Protein AF-A0A7V4LE32-F1 (afdb_monomer_lite)

Secondary structure (DSSP, 8-state):
-------------------------------------------S---GGG--EEEESSHHHHHHHHHHHTT-S---EEEE-GGG--

pLDDT: mean 73.72, std 23.07, range [36.53, 98.06]

Radius of gyration: 29.07 Å; chains: 1; bounding box: 55×34×82 Å

Structure (mmCIF, N/CA/C/O backbone):
data_AF-A0A7V4LE32-F1
#
_entry.id   AF-A0A7V4LE32-F1
#
loop_
_atom_site.group_PDB
_atom_site.id
_atom_site.type_symbol
_atom_site.label_atom_id
_atom_site.label_alt_id
_atom_site.label_comp_id
_atom_site.label_asym_id
_atom_site.label_entity_id
_atom_site.label_seq_id
_atom_site.pdbx_PDB_ins_code
_atom_site.Cartn_x
_atom_site.Cartn_y
_atom_site.Cartn_z
_atom_site.occupancy
_atom_site.B_iso_or_equiv
_atom_site.auth_seq_id
_atom_site.auth_comp_id
_atom_site.auth_asym_id
_atom_site.auth_atom_id
_atom_site.pdbx_PDB_model_num
ATOM 1 N N . MET A 1 1 ? 40.626 -6.379 72.226 1.00 46.81 1 MET A N 1
ATO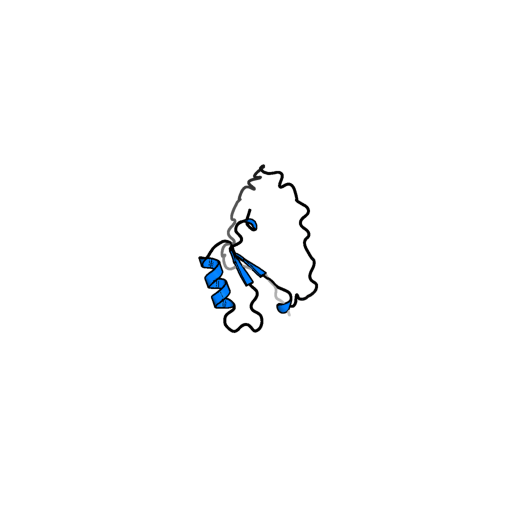M 2 C CA . MET A 1 1 ? 41.376 -5.418 71.385 1.00 46.81 1 MET A CA 1
ATOM 3 C C . MET A 1 1 ? 42.834 -5.839 71.372 1.00 46.81 1 MET A C 1
ATOM 5 O O . MET A 1 1 ? 43.290 -6.199 72.451 1.00 46.81 1 MET A O 1
ATOM 9 N N . PRO A 1 2 ? 43.591 -5.708 70.270 1.00 54.94 2 PRO A N 1
ATOM 10 C CA . PRO A 1 2 ? 43.243 -5.609 68.840 1.00 54.94 2 PRO A CA 1
ATOM 11 C C . PRO A 1 2 ? 43.989 -6.724 68.042 1.00 54.94 2 PRO A C 1
ATOM 13 O O . PRO A 1 2 ? 44.744 -7.489 68.620 1.00 54.94 2 PRO A O 1
ATOM 16 N N . GLY A 1 3 ? 43.853 -6.950 66.741 1.00 37.44 3 GLY A N 1
ATOM 17 C CA . GLY A 1 3 ? 43.133 -6.285 65.670 1.00 37.44 3 GLY A CA 1
ATOM 18 C C . GLY A 1 3 ? 43.313 -7.102 64.380 1.00 37.44 3 GLY A C 1
ATOM 19 O O . GLY A 1 3 ? 44.270 -7.854 64.223 1.00 37.44 3 GLY A O 1
ATOM 20 N N . THR A 1 4 ? 42.371 -6.961 63.459 1.00 62.72 4 THR A N 1
ATOM 21 C CA . THR A 1 4 ? 42.583 -7.155 62.012 1.00 62.72 4 THR A CA 1
ATOM 22 C C . THR A 1 4 ? 43.396 -5.948 61.486 1.00 62.72 4 THR A C 1
ATOM 24 O O . THR A 1 4 ? 43.275 -4.895 62.124 1.00 62.72 4 THR A O 1
ATOM 27 N N . PRO A 1 5 ? 44.137 -5.988 60.347 1.00 51.81 5 PRO A N 1
ATOM 28 C CA . PRO A 1 5 ? 43.514 -6.269 59.046 1.00 51.81 5 PRO A CA 1
ATOM 29 C C . PRO A 1 5 ? 44.380 -6.845 57.896 1.00 51.81 5 PRO A C 1
ATOM 31 O O . PRO A 1 5 ? 45.595 -6.735 57.860 1.00 51.81 5 PRO A O 1
ATOM 34 N N . SER A 1 6 ? 43.647 -7.367 56.902 1.00 46.22 6 SER A N 1
ATOM 35 C CA . SER A 1 6 ? 43.812 -7.160 55.451 1.00 46.22 6 SER A CA 1
ATOM 36 C C . SER A 1 6 ? 45.138 -7.519 54.763 1.00 46.22 6 SER A C 1
ATOM 38 O O . SER A 1 6 ? 46.125 -6.806 54.891 1.00 46.22 6 SER A O 1
ATOM 40 N N . SER A 1 7 ? 45.094 -8.505 53.857 1.00 39.50 7 SER A N 1
ATOM 41 C CA . SER A 1 7 ? 45.379 -8.275 52.428 1.00 39.50 7 SER A CA 1
ATOM 42 C C . SER A 1 7 ? 45.152 -9.544 51.591 1.00 39.50 7 SER A C 1
ATOM 44 O O . SER A 1 7 ? 45.537 -10.643 51.972 1.00 39.50 7 SER A O 1
ATOM 46 N N . ALA A 1 8 ? 44.494 -9.331 50.454 1.00 45.69 8 ALA A N 1
ATOM 47 C CA . ALA A 1 8 ? 44.441 -10.091 49.207 1.00 45.69 8 ALA A CA 1
ATOM 48 C C . ALA A 1 8 ? 45.264 -11.391 49.055 1.00 45.69 8 ALA A C 1
ATOM 50 O O . ALA A 1 8 ? 46.466 -11.397 49.287 1.00 45.69 8 ALA A O 1
ATOM 51 N N . THR A 1 9 ? 44.655 -12.412 48.425 1.00 44.47 9 THR A N 1
ATOM 52 C CA . THR A 1 9 ? 45.193 -13.102 47.224 1.00 44.47 9 THR A CA 1
ATOM 53 C C . THR A 1 9 ? 44.118 -13.994 46.564 1.00 44.47 9 THR A C 1
ATOM 55 O O . THR A 1 9 ? 43.780 -15.050 47.073 1.00 44.47 9 THR A O 1
ATOM 58 N N . ARG A 1 10 ? 43.597 -13.496 45.426 1.00 42.91 10 ARG A N 1
ATOM 59 C CA . ARG A 1 10 ? 43.156 -14.135 44.154 1.00 42.91 10 ARG A CA 1
ATOM 60 C C . ARG A 1 10 ? 42.405 -15.484 44.184 1.00 42.91 10 ARG A C 1
ATOM 62 O O . ARG A 1 10 ? 42.907 -16.469 44.710 1.00 42.91 10 ARG A O 1
ATOM 69 N N . PRO A 1 11 ? 41.373 -15.598 43.324 1.00 43.12 11 PRO A N 1
ATOM 70 C CA . PRO A 1 11 ? 41.505 -16.580 42.246 1.00 43.12 11 PRO A CA 1
ATOM 71 C C . PRO A 1 11 ? 41.302 -15.996 40.832 1.00 43.12 11 PRO A C 1
ATOM 73 O O . PRO A 1 11 ? 40.334 -15.306 40.538 1.00 43.12 11 PRO A O 1
ATOM 76 N N . ILE A 1 12 ? 42.289 -16.297 39.981 1.00 48.00 12 ILE A N 1
ATOM 77 C CA . ILE A 1 12 ? 42.182 -16.841 38.612 1.00 48.00 12 ILE A CA 1
ATOM 78 C C . ILE A 1 12 ? 41.002 -16.415 37.712 1.00 48.00 12 ILE A C 1
ATOM 80 O O . ILE A 1 12 ? 39.926 -16.989 37.743 1.00 48.00 12 ILE A O 1
ATOM 84 N N . GLY A 1 13 ? 41.312 -15.454 36.833 1.00 46.34 13 GLY A N 1
ATOM 85 C CA . GLY A 1 13 ? 41.169 -15.508 35.370 1.00 46.34 13 GLY A CA 1
ATOM 86 C C . GLY A 1 13 ? 39.872 -16.013 34.732 1.00 46.34 13 GLY A C 1
ATOM 87 O O . GLY A 1 13 ? 39.532 -17.175 34.872 1.00 46.34 13 GLY A O 1
ATOM 88 N N . LEU A 1 14 ? 39.297 -15.184 33.851 1.00 43.19 14 LEU A N 1
ATOM 89 C CA . LEU A 1 14 ? 38.807 -15.601 32.530 1.00 43.19 14 LEU A CA 1
ATOM 90 C C . LEU A 1 14 ? 38.692 -14.376 31.597 1.00 43.19 14 LEU A C 1
ATOM 92 O O . LEU A 1 14 ? 37.800 -13.545 31.708 1.00 43.19 14 LEU A O 1
ATOM 96 N N . THR A 1 15 ? 39.694 -14.266 30.720 1.00 49.06 15 THR A N 1
ATOM 97 C CA . THR A 1 15 ? 39.637 -13.797 29.322 1.00 49.06 15 THR A CA 1
ATOM 98 C C . THR A 1 15 ? 38.674 -12.661 28.946 1.00 49.06 15 THR A C 1
ATOM 100 O O . THR A 1 15 ? 37.516 -12.904 28.618 1.00 49.06 15 THR A O 1
ATOM 103 N N . SER A 1 16 ? 39.219 -11.451 28.780 1.00 41.59 16 SER A N 1
ATOM 104 C CA . SER A 1 16 ? 38.687 -10.490 27.805 1.00 41.59 16 SER A CA 1
ATOM 105 C C . SER A 1 16 ? 39.537 -10.563 26.541 1.00 41.59 16 SER A C 1
ATOM 107 O O . SER A 1 16 ? 40.743 -10.304 26.558 1.00 41.59 16 SER A O 1
ATOM 109 N N . TRP A 1 17 ? 38.907 -11.015 25.462 1.00 40.69 17 TRP A N 1
ATOM 110 C CA . TRP A 1 17 ? 39.498 -11.136 24.139 1.00 40.69 17 TRP A CA 1
ATOM 111 C C . TRP A 1 17 ? 39.832 -9.753 23.571 1.00 40.69 17 TRP A C 1
ATOM 113 O O . TRP A 1 17 ? 38.953 -8.954 23.258 1.00 40.69 17 TRP A O 1
ATOM 123 N N . ILE A 1 18 ? 41.127 -9.506 23.373 1.00 52.53 18 ILE A N 1
ATOM 124 C CA . ILE A 1 18 ? 41.639 -8.463 22.485 1.00 52.53 18 ILE A CA 1
ATOM 125 C C . ILE A 1 18 ? 41.464 -8.944 21.040 1.00 52.53 18 ILE A C 1
ATOM 127 O O . ILE A 1 18 ? 42.205 -9.790 20.542 1.00 52.53 18 ILE A O 1
ATOM 131 N N . GLY A 1 19 ? 40.455 -8.397 20.366 1.00 44.03 19 GLY A N 1
ATOM 132 C CA . GLY A 1 19 ? 40.271 -8.504 18.922 1.00 44.03 19 GLY A CA 1
ATOM 133 C C . GLY A 1 19 ? 40.828 -7.261 18.235 1.00 44.03 19 GLY A C 1
ATOM 134 O O . GLY A 1 19 ? 40.229 -6.190 18.284 1.00 44.03 19 GLY 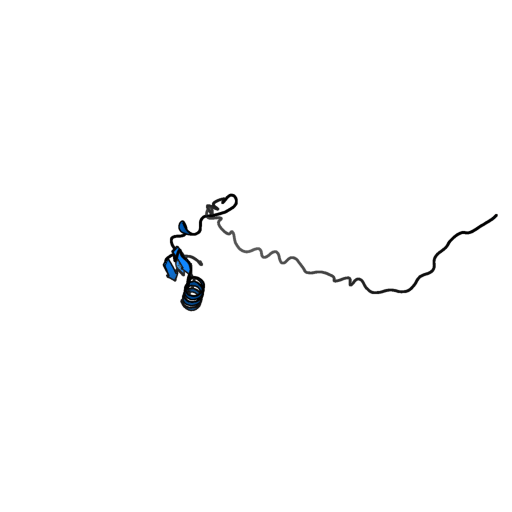A O 1
ATOM 135 N N . LYS A 1 20 ? 41.998 -7.401 17.607 1.00 47.88 20 LYS A N 1
ATOM 136 C CA . LYS A 1 20 ? 42.606 -6.384 16.745 1.00 47.88 20 LYS A CA 1
ATOM 137 C C . LYS A 1 20 ? 41.779 -6.155 15.475 1.00 47.88 20 LYS A C 1
ATOM 139 O O . LYS A 1 20 ? 41.394 -7.106 14.812 1.00 47.88 20 LYS A O 1
ATOM 144 N N . GLN A 1 21 ? 41.680 -4.871 15.121 1.00 52.72 21 GLN A N 1
ATOM 145 C CA . GLN A 1 21 ? 41.625 -4.284 13.775 1.00 52.72 21 GLN A CA 1
ATOM 146 C C . GLN A 1 21 ? 40.557 -4.769 12.788 1.00 52.72 21 GLN A C 1
ATOM 148 O O . GLN A 1 21 ? 40.560 -5.898 12.312 1.00 52.72 21 GLN A O 1
ATOM 153 N N . SER A 1 22 ? 39.797 -3.806 12.265 1.00 36.53 22 SER A N 1
ATOM 154 C CA . SER A 1 22 ? 39.362 -3.857 10.870 1.00 36.53 22 SER A CA 1
ATOM 155 C C . SER A 1 22 ? 39.404 -2.468 10.241 1.00 36.53 22 SER A C 1
ATOM 157 O O . SER A 1 22 ? 38.805 -1.503 10.700 1.00 36.53 22 SER A O 1
ATOM 159 N N . ARG A 1 23 ? 40.234 -2.415 9.203 1.00 48.25 23 ARG A N 1
ATOM 160 C CA . ARG A 1 23 ? 40.648 -1.302 8.356 1.00 48.25 23 ARG A CA 1
ATOM 161 C C . ARG A 1 23 ? 39.425 -0.591 7.771 1.00 48.25 23 ARG A C 1
ATOM 163 O O . ARG A 1 23 ? 38.664 -1.209 7.028 1.00 48.25 23 ARG A O 1
ATOM 170 N N . ALA A 1 24 ? 39.264 0.699 8.063 1.00 43.28 24 ALA A N 1
ATOM 171 C CA . ALA A 1 24 ? 38.311 1.545 7.358 1.00 43.28 24 ALA A CA 1
ATOM 172 C C . ALA A 1 24 ? 38.681 1.553 5.868 1.00 43.28 24 ALA A C 1
ATOM 174 O O . ALA A 1 24 ? 39.679 2.144 5.455 1.00 43.28 24 ALA A O 1
ATOM 175 N N . ARG A 1 25 ? 37.900 0.843 5.053 1.00 47.62 25 ARG A N 1
ATOM 176 C CA . ARG A 1 25 ? 37.941 0.988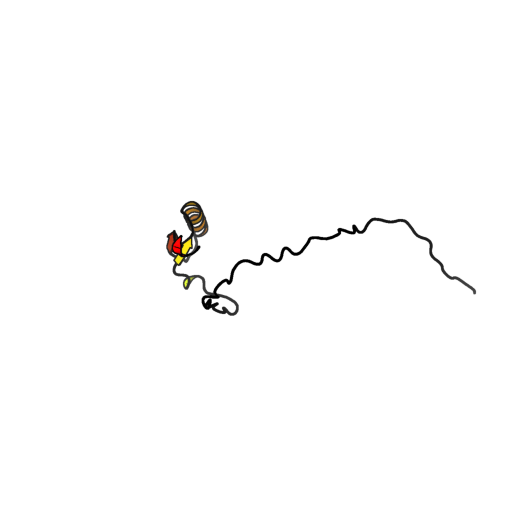 3.603 1.00 47.62 25 ARG A CA 1
ATOM 177 C C . ARG A 1 25 ? 37.219 2.294 3.299 1.00 47.62 25 ARG A C 1
ATOM 179 O O . ARG A 1 25 ? 35.998 2.308 3.194 1.00 47.62 25 ARG A O 1
ATOM 186 N N . LEU A 1 26 ? 37.968 3.391 3.198 1.00 53.19 26 LEU A N 1
ATOM 187 C CA . LEU A 1 26 ? 37.475 4.600 2.546 1.00 53.19 26 LEU A CA 1
ATOM 188 C C . LEU A 1 26 ? 37.247 4.234 1.077 1.00 53.19 26 LEU A C 1
ATOM 190 O O . LEU A 1 26 ? 38.166 4.285 0.261 1.00 53.19 26 LEU A O 1
ATOM 194 N N . SER A 1 27 ? 36.040 3.779 0.742 1.00 52.72 27 SER A N 1
ATOM 195 C CA . SER A 1 27 ? 35.607 3.710 -0.646 1.00 52.72 27 SER A CA 1
ATOM 196 C C . SER A 1 27 ? 35.410 5.146 -1.124 1.00 52.72 27 SER A C 1
ATOM 198 O O . SER A 1 27 ? 34.322 5.712 -1.018 1.00 52.72 27 SER A O 1
ATOM 200 N N . ALA A 1 28 ? 36.490 5.749 -1.613 1.00 57.16 28 ALA A N 1
ATOM 201 C CA . ALA A 1 28 ? 36.417 6.901 -2.491 1.00 57.16 28 ALA A CA 1
ATOM 202 C C . ALA A 1 28 ? 35.626 6.470 -3.734 1.00 57.16 28 ALA A C 1
ATOM 204 O O . ALA A 1 28 ? 36.120 5.697 -4.552 1.00 57.16 28 ALA A O 1
ATOM 205 N N . GLY A 1 29 ? 34.364 6.882 -3.832 1.00 49.19 29 GLY A N 1
ATOM 206 C CA . GLY A 1 29 ? 33.541 6.469 -4.961 1.00 49.19 29 GLY A CA 1
ATOM 207 C C . GLY A 1 29 ? 32.060 6.731 -4.785 1.00 49.19 29 GLY A C 1
ATOM 208 O O . GLY A 1 29 ? 31.291 5.787 -4.636 1.00 49.19 29 GLY A O 1
ATOM 209 N N . ARG A 1 30 ? 31.696 8.013 -4.864 1.00 39.53 30 ARG A N 1
ATOM 210 C CA . ARG A 1 30 ? 30.608 8.586 -5.675 1.00 39.53 30 ARG A CA 1
ATOM 211 C C . ARG A 1 30 ? 30.141 9.855 -4.982 1.00 39.53 30 ARG A C 1
ATOM 213 O O . ARG A 1 30 ? 29.559 9.786 -3.903 1.00 39.53 30 ARG A O 1
ATOM 220 N N . GLU A 1 31 ? 30.373 10.996 -5.629 1.00 49.09 31 GLU A N 1
ATOM 221 C CA . GLU A 1 31 ? 29.530 12.179 -5.471 1.00 49.09 31 GLU A CA 1
ATOM 222 C C . GLU A 1 31 ? 28.081 11.732 -5.655 1.00 49.09 31 GLU A C 1
ATOM 224 O O . GLU A 1 31 ? 27.535 11.674 -6.759 1.00 49.09 31 GLU A O 1
ATOM 229 N N . THR A 1 32 ? 27.457 11.335 -4.555 1.00 51.94 32 THR A N 1
ATOM 230 C CA . THR A 1 32 ? 26.024 11.144 -4.506 1.00 51.94 32 THR A CA 1
ATOM 231 C C . THR A 1 32 ? 25.501 12.555 -4.509 1.00 51.94 32 THR A C 1
ATOM 233 O O . THR A 1 32 ? 25.427 13.199 -3.470 1.00 51.94 32 THR A O 1
ATOM 236 N N . LYS A 1 33 ? 25.264 13.072 -5.715 1.00 50.03 33 LYS A N 1
ATOM 237 C CA . LYS A 1 33 ? 24.570 14.326 -5.961 1.00 50.03 33 LYS A CA 1
ATOM 238 C C . LYS A 1 33 ? 23.306 14.264 -5.111 1.00 50.03 33 LYS A C 1
ATOM 240 O O . LYS A 1 33 ? 22.361 13.568 -5.484 1.00 50.03 33 LYS A O 1
ATOM 245 N N . GLU A 1 34 ? 23.339 14.895 -3.938 1.00 54.19 34 GLU A N 1
ATOM 246 C CA . GLU A 1 34 ? 22.217 15.002 -3.016 1.00 54.19 34 GLU A CA 1
ATOM 247 C C . GLU A 1 34 ? 21.129 15.760 -3.765 1.00 54.19 34 GLU A C 1
ATOM 249 O O . GLU A 1 34 ? 21.018 16.985 -3.723 1.00 54.19 34 GLU A O 1
ATOM 254 N N . ARG A 1 35 ? 20.327 15.032 -4.541 1.00 56.66 35 ARG A N 1
ATOM 255 C CA . ARG A 1 35 ? 19.044 15.528 -5.002 1.00 56.66 35 ARG A CA 1
ATOM 256 C C . ARG A 1 35 ? 18.275 15.766 -3.724 1.00 56.66 35 ARG A C 1
ATOM 258 O O . ARG A 1 35 ? 17.858 14.791 -3.113 1.00 56.66 35 ARG A O 1
ATOM 265 N N . LYS A 1 36 ? 18.216 17.036 -3.311 1.00 61.69 36 LYS A N 1
ATOM 266 C CA . LYS A 1 36 ? 17.513 17.599 -2.154 1.00 61.69 36 LYS A CA 1
ATOM 267 C C . LYS A 1 36 ? 16.365 16.672 -1.745 1.00 61.69 36 LYS A C 1
ATOM 269 O O . LYS A 1 36 ? 15.264 16.759 -2.285 1.00 61.69 36 LYS A O 1
ATOM 274 N N . GLN A 1 37 ? 16.655 15.702 -0.878 1.00 57.97 37 GLN A N 1
ATOM 275 C CA . GLN A 1 37 ? 15.643 14.757 -0.440 1.00 57.97 37 GLN A CA 1
ATOM 276 C C . GLN A 1 37 ? 14.756 15.563 0.492 1.00 57.97 37 GLN A C 1
ATOM 278 O O . GLN A 1 37 ? 15.202 15.975 1.562 1.00 57.97 37 GLN A O 1
ATOM 283 N N . ALA A 1 38 ? 13.522 15.839 0.078 1.00 62.66 38 ALA A N 1
ATOM 284 C CA . ALA A 1 38 ? 12.523 16.380 0.982 1.00 62.66 38 ALA A CA 1
ATOM 285 C C . ALA A 1 38 ? 12.185 15.276 1.990 1.00 62.66 38 ALA A C 1
ATOM 287 O O . ALA A 1 38 ? 11.309 14.442 1.769 1.00 62.66 38 ALA A O 1
ATOM 288 N N . ARG A 1 39 ? 12.963 15.209 3.070 1.00 72.00 39 ARG A N 1
ATOM 289 C CA . ARG A 1 39 ? 12.640 14.383 4.226 1.00 72.00 39 ARG A CA 1
ATOM 290 C C . ARG A 1 39 ? 11.554 15.125 4.986 1.00 72.00 39 ARG A C 1
ATOM 292 O O . ARG A 1 39 ? 11.799 16.201 5.524 1.00 72.00 39 ARG A O 1
ATOM 299 N N . PHE A 1 40 ? 10.348 14.578 4.975 1.00 75.69 40 PHE A N 1
ATOM 300 C CA . PHE A 1 40 ? 9.257 15.103 5.781 1.00 75.69 40 PHE A CA 1
ATOM 301 C C . PHE A 1 40 ? 9.448 14.655 7.229 1.00 75.69 40 PHE A C 1
ATOM 303 O O . PHE A 1 40 ? 9.695 13.477 7.490 1.00 75.69 40 PHE A O 1
ATOM 310 N N . LEU A 1 41 ? 9.348 15.598 8.164 1.00 86.50 41 LEU A N 1
ATOM 311 C CA . LEU A 1 41 ? 9.342 15.303 9.590 1.00 86.50 41 LEU A CA 1
ATOM 312 C C . LEU A 1 41 ? 7.912 14.961 10.014 1.00 86.50 41 LEU A C 1
ATOM 314 O O . LEU A 1 41 ? 6.999 15.757 9.809 1.00 86.50 41 LEU A O 1
ATOM 318 N N . VAL A 1 42 ? 7.729 13.792 10.622 1.00 86.56 42 VAL A N 1
ATOM 319 C CA . VAL A 1 42 ? 6.477 13.403 11.281 1.00 86.56 42 VAL A CA 1
ATOM 320 C C . VAL A 1 42 ? 6.703 13.485 12.785 1.00 86.56 42 VAL A C 1
ATOM 322 O O . VAL A 1 42 ? 7.653 12.896 13.300 1.00 86.56 42 VAL A O 1
ATOM 325 N N . TYR A 1 43 ? 5.845 14.216 13.495 1.00 87.88 43 TYR A N 1
ATOM 326 C CA . TYR A 1 43 ? 5.867 14.262 14.955 1.00 87.88 43 TYR A CA 1
ATOM 327 C C . TYR A 1 43 ? 4.911 13.204 15.516 1.00 87.88 43 TYR A C 1
ATOM 329 O O . TYR A 1 43 ? 3.719 13.247 15.234 1.00 87.88 43 TYR A O 1
ATOM 337 N N . ARG A 1 44 ? 5.445 12.285 16.332 1.00 91.44 44 ARG A N 1
ATOM 338 C CA . ARG A 1 44 ? 4.753 11.154 16.986 1.00 91.44 44 ARG A CA 1
ATOM 339 C C . ARG A 1 44 ? 4.255 10.063 16.039 1.00 91.44 44 ARG A C 1
ATOM 341 O O . ARG A 1 44 ? 4.802 8.964 16.077 1.00 91.44 44 ARG A O 1
ATOM 348 N N . ASP A 1 45 ? 3.257 10.345 15.213 1.00 91.69 45 ASP A N 1
ATOM 349 C CA . ASP A 1 45 ? 2.611 9.345 14.364 1.00 91.69 45 ASP A CA 1
ATOM 350 C C . ASP A 1 45 ? 2.060 9.945 13.063 1.00 91.69 45 ASP A C 1
ATOM 352 O O . ASP A 1 45 ? 1.842 11.148 12.934 1.00 91.69 45 ASP A O 1
ATOM 356 N N . CYS A 1 46 ? 1.895 9.081 12.060 1.00 89.06 46 CYS A N 1
ATOM 357 C CA . CYS A 1 46 ? 1.257 9.404 10.790 1.00 89.06 46 CYS A CA 1
ATOM 358 C C . CYS A 1 46 ? 0.036 8.490 10.636 1.00 89.06 46 CYS A C 1
ATOM 360 O O . CYS A 1 46 ? 0.215 7.267 10.577 1.00 89.06 46 CYS A O 1
ATOM 362 N N . PRO A 1 47 ? -1.188 9.040 10.564 1.00 92.94 47 PRO A N 1
ATOM 363 C CA . PRO A 1 47 ? -2.388 8.235 10.397 1.00 92.94 47 PRO A CA 1
ATOM 364 C C . PRO A 1 47 ? -2.309 7.343 9.154 1.00 92.94 47 PRO A C 1
ATOM 366 O O . PRO A 1 47 ? -2.105 7.821 8.036 1.00 92.94 47 PRO A O 1
ATOM 369 N N . TRP A 1 48 ? -2.519 6.037 9.341 1.00 93.75 48 TRP A N 1
ATOM 370 C CA . TRP A 1 48 ? -2.410 5.046 8.264 1.00 93.75 48 TRP A CA 1
ATOM 371 C C . TRP A 1 48 ? -3.332 5.349 7.074 1.00 93.75 48 TRP A C 1
ATOM 373 O O . TRP A 1 48 ? -2.958 5.148 5.921 1.00 93.75 48 TRP A O 1
ATOM 383 N N . THR A 1 49 ? -4.507 5.916 7.346 1.00 95.38 49 THR A N 1
ATOM 384 C CA . THR A 1 49 ? -5.510 6.324 6.351 1.00 95.38 49 THR A CA 1
ATOM 385 C C . THR A 1 49 ? -5.007 7.364 5.346 1.00 95.38 49 THR A C 1
ATOM 387 O O . THR A 1 49 ? -5.564 7.474 4.255 1.00 95.38 49 THR A O 1
ATOM 390 N N . LEU A 1 50 ? -3.939 8.103 5.665 1.00 94.38 50 LEU A N 1
ATOM 391 C CA . LEU A 1 50 ? -3.334 9.082 4.755 1.00 94.38 50 LEU A CA 1
ATOM 392 C C . LEU A 1 50 ? -2.437 8.430 3.696 1.00 94.38 50 LEU A C 1
ATOM 394 O O . LEU A 1 50 ? -2.161 9.031 2.653 1.00 94.38 50 LEU A O 1
ATOM 398 N N . VAL A 1 51 ? -1.983 7.198 3.928 1.00 94.62 51 VAL A N 1
ATOM 399 C CA . VAL A 1 51 ? -1.175 6.468 2.953 1.00 94.62 51 VAL A CA 1
ATOM 400 C C . VAL A 1 51 ? -2.081 6.038 1.809 1.00 94.62 51 VAL A C 1
ATOM 402 O O . VAL A 1 51 ? -2.978 5.228 1.990 1.00 94.62 51 VAL A O 1
ATOM 405 N N . ARG A 1 52 ? -1.859 6.568 0.605 1.00 96.00 52 ARG A N 1
ATOM 406 C CA . ARG A 1 52 ? -2.701 6.262 -0.568 1.00 96.00 52 ARG A CA 1
ATOM 407 C C . ARG A 1 52 ? -2.166 5.143 -1.455 1.00 96.00 52 ARG A C 1
ATOM 409 O O . ARG A 1 52 ? -2.921 4.555 -2.229 1.00 96.00 52 ARG A O 1
ATOM 416 N N . ARG A 1 53 ? -0.856 4.896 -1.414 1.00 96.75 53 ARG A N 1
ATOM 417 C CA . ARG A 1 53 ? -0.186 3.926 -2.282 1.00 96.75 53 ARG A CA 1
ATOM 418 C C . ARG A 1 53 ? 1.070 3.388 -1.619 1.00 96.75 53 ARG A C 1
ATOM 420 O O . ARG A 1 53 ? 1.835 4.150 -1.037 1.00 96.75 53 ARG A O 1
ATOM 427 N N . ILE A 1 54 ? 1.297 2.096 -1.807 1.00 96.75 54 ILE A N 1
ATOM 428 C CA . ILE A 1 54 ? 2.542 1.413 -1.479 1.00 96.75 54 ILE A CA 1
ATOM 429 C C . ILE A 1 54 ? 3.197 1.006 -2.799 1.00 96.75 54 ILE A C 1
ATOM 431 O O . ILE A 1 54 ? 2.599 0.288 -3.601 1.00 96.75 54 ILE A O 1
ATOM 435 N N . GLY A 1 55 ? 4.407 1.497 -3.044 1.00 96.81 55 GLY A N 1
ATOM 436 C CA . GLY A 1 55 ? 5.237 1.043 -4.156 1.00 96.81 55 GLY A CA 1
ATOM 437 C C . GLY A 1 55 ? 6.104 -0.124 -3.711 1.00 96.81 55 GLY A C 1
ATOM 438 O O . GLY A 1 55 ? 6.705 -0.056 -2.644 1.00 96.81 55 GLY A O 1
ATOM 439 N N . VAL A 1 56 ? 6.163 -1.185 -4.509 1.00 97.38 56 VAL A N 1
ATOM 440 C CA . VAL A 1 56 ? 7.026 -2.352 -4.263 1.00 97.38 56 VAL A CA 1
ATOM 441 C C . VAL A 1 56 ? 7.900 -2.635 -5.480 1.00 97.38 56 VAL A C 1
ATOM 443 O O . VAL A 1 56 ? 7.557 -2.259 -6.599 1.00 97.38 56 VAL A O 1
ATOM 446 N N . HIS A 1 57 ? 9.029 -3.311 -5.284 1.00 96.50 57 HIS A N 1
ATOM 447 C CA . HIS A 1 57 ? 9.974 -3.592 -6.367 1.00 96.50 57 HIS A CA 1
ATOM 448 C C . HIS A 1 57 ? 9.481 -4.683 -7.346 1.00 96.50 57 HIS A C 1
ATOM 450 O O . HIS A 1 57 ? 9.694 -4.594 -8.558 1.00 96.50 57 HIS A O 1
ATOM 456 N N . ASP A 1 58 ? 8.779 -5.706 -6.852 1.00 96.62 58 ASP A N 1
ATOM 457 C CA . ASP A 1 58 ? 8.334 -6.845 -7.660 1.00 96.62 58 ASP A CA 1
ATOM 458 C C . ASP A 1 58 ? 7.049 -7.503 -7.130 1.00 96.62 58 ASP A C 1
ATOM 460 O O . ASP A 1 58 ? 6.505 -7.146 -6.082 1.00 96.62 58 ASP A O 1
ATOM 464 N N . ALA A 1 59 ? 6.559 -8.486 -7.891 1.00 97.75 59 ALA A N 1
ATOM 465 C CA . ALA A 1 59 ? 5.321 -9.205 -7.616 1.00 97.75 59 ALA A CA 1
ATOM 466 C C . ALA A 1 59 ? 5.405 -10.141 -6.398 1.00 97.75 59 ALA A C 1
ATOM 468 O O . ALA A 1 59 ? 4.378 -10.454 -5.790 1.00 97.75 59 ALA A O 1
ATOM 469 N N . ALA A 1 60 ? 6.597 -10.616 -6.023 1.00 97.81 60 ALA A N 1
ATOM 470 C CA . ALA A 1 60 ? 6.742 -11.442 -4.828 1.00 97.81 60 ALA A CA 1
ATOM 471 C C . ALA A 1 60 ? 6.491 -10.592 -3.578 1.00 97.81 60 ALA A C 1
ATOM 473 O O . ALA A 1 60 ? 5.680 -10.971 -2.729 1.00 97.81 60 ALA A O 1
ATOM 474 N N . ILE A 1 61 ? 7.093 -9.401 -3.522 1.00 97.38 61 ILE A N 1
ATOM 475 C CA . ILE A 1 61 ? 6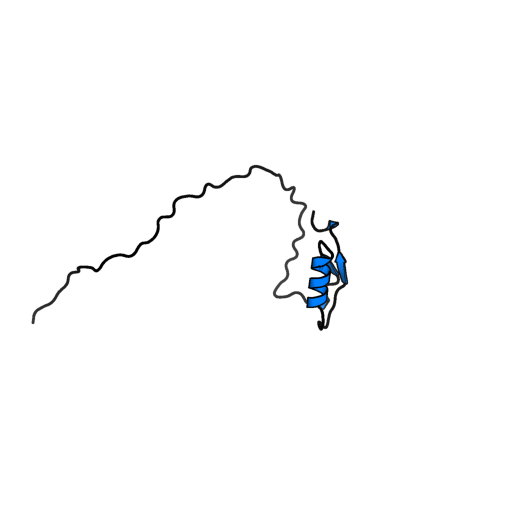.856 -8.446 -2.437 1.00 97.38 61 ILE A CA 1
ATOM 476 C C . ILE A 1 61 ? 5.422 -7.910 -2.473 1.00 97.38 61 ILE A C 1
ATOM 478 O O . ILE A 1 61 ? 4.790 -7.832 -1.422 1.00 97.38 61 ILE A O 1
ATOM 482 N N . GLN A 1 62 ? 4.865 -7.627 -3.656 1.00 97.69 62 GLN A N 1
ATOM 483 C CA . GLN A 1 62 ? 3.469 -7.187 -3.782 1.00 97.69 62 GLN A CA 1
ATOM 484 C C . GLN A 1 62 ? 2.495 -8.157 -3.107 1.00 97.69 62 GLN A C 1
ATOM 486 O O . GLN A 1 62 ? 1.686 -7.740 -2.281 1.00 97.69 62 GLN A O 1
ATOM 491 N N . ARG A 1 63 ? 2.596 -9.455 -3.421 1.00 98.06 63 ARG A N 1
ATOM 492 C CA . ARG A 1 63 ? 1.730 -10.488 -2.834 1.00 98.06 63 ARG A CA 1
ATOM 493 C C . ARG A 1 63 ? 1.892 -10.572 -1.323 1.00 98.06 63 ARG A C 1
ATOM 495 O O . ARG A 1 63 ? 0.898 -10.699 -0.617 1.00 98.06 63 ARG A O 1
ATOM 502 N N . ARG A 1 64 ? 3.126 -10.459 -0.825 1.00 97.94 64 ARG A N 1
ATOM 503 C CA . ARG A 1 64 ? 3.396 -10.464 0.616 1.00 97.94 64 ARG A CA 1
ATOM 504 C C . ARG A 1 64 ? 2.735 -9.277 1.316 1.00 97.94 64 ARG A C 1
ATOM 506 O O . ARG A 1 64 ? 2.091 -9.475 2.338 1.00 97.94 64 ARG A O 1
ATOM 513 N N . VAL A 1 65 ? 2.844 -8.077 0.746 1.00 96.69 65 VAL A N 1
ATOM 514 C CA . VAL A 1 65 ? 2.199 -6.872 1.291 1.00 96.69 65 VAL A CA 1
ATOM 515 C C . VAL A 1 65 ? 0.678 -7.017 1.270 1.00 96.69 65 VAL A C 1
ATOM 517 O O . VAL A 1 65 ? 0.040 -6.756 2.282 1.00 96.69 65 VAL A O 1
ATOM 520 N N . LEU A 1 66 ? 0.097 -7.483 0.162 1.00 97.25 66 LEU A N 1
ATOM 521 C CA . LEU A 1 66 ? -1.348 -7.717 0.069 1.00 97.25 66 LEU A CA 1
ATOM 522 C C . LEU A 1 66 ? -1.830 -8.734 1.109 1.00 97.25 66 LEU A C 1
ATOM 524 O O . LEU A 1 66 ? -2.823 -8.484 1.782 1.00 97.25 66 LEU A O 1
ATOM 528 N N . ALA A 1 67 ? -1.091 -9.829 1.308 1.00 97.56 67 ALA A N 1
ATOM 529 C CA . ALA A 1 67 ? -1.396 -10.800 2.352 1.00 97.56 67 ALA A CA 1
ATOM 530 C C . ALA A 1 67 ? -1.370 -10.158 3.750 1.00 97.56 67 ALA A C 1
ATOM 532 O O . ALA A 1 67 ? -2.294 -10.378 4.526 1.00 97.56 67 ALA A O 1
ATOM 533 N N . THR A 1 68 ? -0.378 -9.313 4.054 1.00 95.94 68 THR A N 1
ATOM 534 C CA . THR A 1 68 ? -0.304 -8.575 5.329 1.00 95.94 68 THR A CA 1
ATOM 535 C C . THR A 1 68 ? -1.439 -7.566 5.513 1.00 95.94 68 THR A C 1
ATOM 537 O O . THR A 1 68 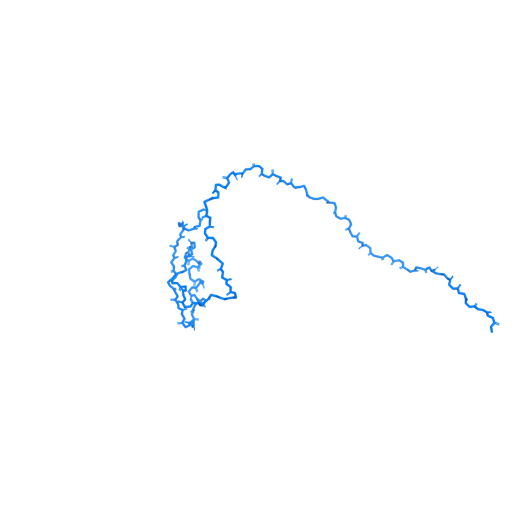? -1.878 -7.348 6.637 1.00 95.94 68 THR A O 1
ATOM 540 N N . LEU A 1 69 ? -1.928 -6.958 4.431 1.00 95.94 69 LEU A N 1
ATOM 541 C CA . LEU A 1 69 ? -3.050 -6.015 4.479 1.00 95.94 69 LEU A CA 1
ATOM 542 C C . LEU A 1 69 ? -4.418 -6.704 4.595 1.00 95.94 69 LEU A C 1
ATOM 544 O O . LEU A 1 69 ? -5.422 -6.022 4.803 1.00 95.94 69 LEU A O 1
ATOM 548 N N . THR A 1 70 ? -4.476 -8.033 4.488 1.00 95.75 70 THR A N 1
ATOM 549 C CA . THR A 1 70 ? -5.720 -8.794 4.651 1.00 95.75 70 THR A CA 1
ATOM 550 C C . THR A 1 70 ? -6.306 -8.539 6.039 1.00 95.75 70 THR A C 1
ATOM 552 O O . THR A 1 70 ? -5.659 -8.789 7.051 1.00 95.75 70 THR A O 1
ATOM 555 N N . GLY A 1 71 ? -7.538 -8.032 6.090 1.00 92.19 71 GLY A N 1
ATOM 556 C CA . GLY A 1 71 ? -8.225 -7.698 7.342 1.00 92.19 71 GLY A CA 1
ATOM 557 C C . GLY A 1 71 ? -7.893 -6.316 7.914 1.00 92.19 71 GLY A C 1
ATOM 558 O O . GLY A 1 71 ? -8.496 -5.921 8.909 1.00 92.19 71 GLY A O 1
ATOM 559 N N . ALA A 1 72 ? -6.997 -5.545 7.289 1.00 93.88 72 ALA A N 1
ATOM 560 C CA . ALA A 1 72 ? -6.800 -4.147 7.654 1.00 93.88 72 ALA A CA 1
ATOM 561 C C . ALA A 1 72 ? -8.001 -3.298 7.201 1.00 93.88 72 ALA A C 1
ATOM 563 O O . ALA A 1 72 ? -8.498 -3.452 6.081 1.00 93.88 72 ALA A O 1
ATOM 564 N N . THR A 1 73 ? -8.425 -2.356 8.047 1.00 95.50 73 THR A N 1
ATOM 565 C CA . THR A 1 73 ? -9.523 -1.422 7.740 1.00 95.50 73 THR A CA 1
ATOM 566 C C . THR A 1 73 ? -9.201 -0.516 6.550 1.00 95.50 73 THR A C 1
ATOM 568 O O . THR A 1 73 ? -10.081 -0.200 5.757 1.00 95.50 73 THR A O 1
ATOM 571 N N . HIS A 1 74 ? -7.937 -0.104 6.405 1.00 96.25 74 HIS A N 1
ATOM 572 C CA . HIS A 1 74 ? -7.470 0.710 5.281 1.00 96.25 74 HIS A CA 1
ATOM 573 C C . HIS A 1 74 ? -6.463 -0.068 4.436 1.00 96.25 74 HIS A C 1
ATOM 575 O O . HIS A 1 74 ? -5.434 -0.517 4.948 1.00 96.25 74 HIS A O 1
ATOM 581 N N . GLN A 1 75 ? -6.762 -0.207 3.143 1.00 96.44 75 GLN A N 1
ATOM 582 C CA . GLN A 1 75 ? -6.005 -1.015 2.185 1.00 96.44 75 GLN A CA 1
ATOM 583 C C . GLN A 1 75 ? -5.577 -0.147 0.994 1.00 96.44 75 GLN A C 1
ATOM 585 O O . GLN A 1 75 ? -6.276 -0.079 -0.019 1.00 96.44 75 GLN A O 1
ATOM 590 N N . PRO A 1 76 ? -4.447 0.572 1.106 1.00 96.12 76 PRO A N 1
ATOM 591 C CA . PRO A 1 76 ? -3.951 1.392 0.012 1.00 96.12 76 PRO A CA 1
ATOM 592 C C . PRO A 1 76 ? -3.532 0.546 -1.189 1.00 96.12 76 PRO A C 1
ATOM 594 O O . PRO A 1 76 ? -3.144 -0.615 -1.062 1.00 96.12 76 PRO A O 1
ATOM 597 N N . LEU A 1 77 ? -3.534 1.166 -2.370 1.00 96.88 77 LEU A N 1
ATOM 598 C CA . LEU A 1 77 ? -3.121 0.502 -3.603 1.00 96.88 77 LEU A CA 1
ATOM 599 C C . LEU A 1 77 ? -1.660 0.047 -3.505 1.00 96.88 77 LEU A C 1
ATOM 601 O O . LEU A 1 77 ? -0.762 0.876 -3.351 1.00 96.88 77 LEU A O 1
ATOM 605 N N . VAL A 1 78 ? -1.415 -1.251 -3.676 1.00 97.56 78 VAL A N 1
ATOM 606 C CA . VAL A 1 78 ? -0.062 -1.813 -3.754 1.00 97.56 78 VAL A CA 1
ATOM 607 C C . VAL A 1 78 ? 0.317 -1.987 -5.221 1.00 97.56 78 VAL A C 1
ATOM 609 O O . VAL A 1 78 ? -0.256 -2.824 -5.918 1.00 97.56 78 VAL A O 1
ATOM 612 N N . ALA A 1 79 ? 1.278 -1.202 -5.702 1.00 97.50 79 ALA A N 1
ATOM 613 C CA . ALA A 1 79 ? 1.697 -1.194 -7.102 1.00 97.50 79 ALA A CA 1
ATOM 614 C C . ALA A 1 79 ? 3.186 -1.515 -7.241 1.00 97.50 79 ALA A C 1
ATOM 616 O O . ALA A 1 79 ? 4.012 -1.027 -6.471 1.00 97.50 79 ALA A O 1
ATOM 617 N N . ILE A 1 80 ? 3.540 -2.293 -8.263 1.00 97.19 80 ILE A N 1
ATOM 618 C CA . ILE A 1 80 ? 4.943 -2.521 -8.613 1.00 97.19 80 ILE A CA 1
ATOM 619 C C . ILE A 1 80 ? 5.490 -1.234 -9.250 1.00 97.19 80 ILE A C 1
ATOM 621 O O . ILE A 1 80 ? 4.989 -0.790 -10.282 1.00 97.19 80 ILE A O 1
ATOM 625 N N . ARG A 1 81 ? 6.493 -0.622 -8.614 1.00 96.62 81 ARG A N 1
ATOM 626 C CA . ARG A 1 81 ? 7.121 0.655 -8.993 1.00 96.62 81 ARG A CA 1
ATOM 627 C C . ARG A 1 81 ? 8.638 0.529 -8.935 1.00 96.62 81 ARG A C 1
ATOM 629 O O . ARG A 1 81 ? 9.289 1.046 -8.034 1.00 96.62 81 ARG A O 1
ATOM 636 N N . ARG A 1 82 ? 9.209 -0.195 -9.899 1.00 93.00 82 ARG A N 1
ATOM 637 C CA . ARG A 1 82 ? 10.672 -0.353 -10.026 1.00 93.00 82 ARG A CA 1
ATOM 638 C C . ARG A 1 82 ? 11.383 0.985 -10.206 1.00 93.00 82 ARG A C 1
ATOM 640 O O . ARG A 1 82 ? 12.489 1.155 -9.718 1.00 93.00 82 ARG A O 1
ATOM 647 N N . ASP A 1 83 ? 10.701 1.945 -10.827 1.00 91.94 83 ASP A N 1
ATOM 648 C CA . ASP A 1 83 ? 11.153 3.324 -11.009 1.00 91.94 83 ASP A CA 1
ATOM 649 C C . ASP A 1 83 ? 11.421 4.072 -9.690 1.00 91.94 83 ASP A C 1
ATOM 651 O O . ASP A 1 83 ? 12.064 5.116 -9.708 1.00 91.94 83 ASP A O 1
ATOM 655 N N . TRP A 1 84 ? 10.948 3.560 -8.547 1.00 91.44 84 TRP A N 1
ATOM 656 C CA . TRP A 1 84 ? 11.202 4.156 -7.229 1.00 91.44 84 TRP A CA 1
ATOM 657 C C . TRP A 1 84 ? 12.486 3.653 -6.559 1.00 91.44 84 TRP A C 1
ATOM 659 O O . TRP A 1 84 ? 12.936 4.265 -5.593 1.00 91.44 84 TRP A O 1
ATOM 669 N N . TYR A 1 85 ? 13.071 2.560 -7.050 1.00 84.75 85 TYR A N 1
ATOM 670 C CA . TYR A 1 85 ? 14.190 1.855 -6.415 1.00 84.75 85 TYR A CA 1
ATOM 671 C C . TYR A 1 85 ? 15.494 1.966 -7.226 1.00 84.75 85 TYR A C 1
ATOM 673 O O . TYR A 1 85 ? 16.217 0.981 -7.321 1.00 84.75 85 TYR A O 1
ATOM 681 N N . CYS A 1 86 ? 15.752 3.141 -7.820 1.00 74.81 86 CYS A N 1
ATOM 682 C CA . CYS A 1 86 ? 16.927 3.468 -8.647 1.00 74.81 86 CYS A CA 1
ATOM 683 C C . CYS A 1 86 ? 18.237 2.775 -8.246 1.00 74.81 86 CYS A C 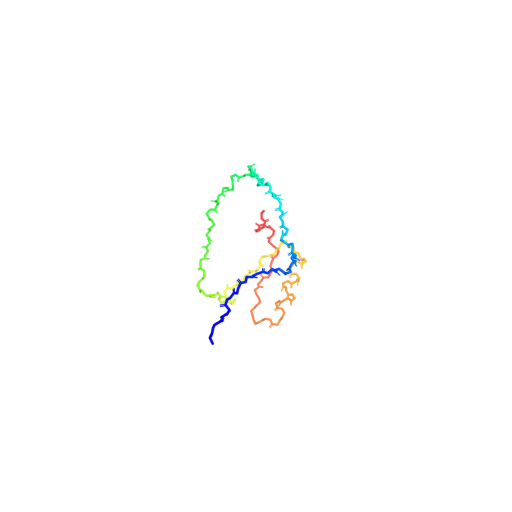1
ATOM 685 O O . CYS A 1 86 ? 18.595 2.847 -7.047 1.00 74.81 86 CYS A O 1
#

Sequence (86 aa):
MPGTPSSATRPIGLTSWIGKQSRARLSAGRETKERKQARFLVYRDCPWTLVRRIGVHDAAIQRRVLATLTGATHQPLVAIRRDWYC

Foldseek 3Di:
DDDDDDDDDDDDDDDDDDDDDDDPPPPPDDPPVCPPPPDDDDDPDDPPQPDAEDEDQDDVVLVVVVVVCVPPPDDHHYYHCNVVVD